Protein AF-A0A2A4J4X1-F1 (afdb_monomer)

pLDDT: mean 89.58, std 7.81, range [60.22, 96.75]

Nearest PDB structures (foldseek):
  8s7z-assembly1_B  TM=9.599E-01  e=5.510E-02  metagenome
  8s7z-assembly2_C  TM=9.569E-01  e=6.891E-02  metagenome
  6c62-assembly1_A  TM=9.804E-01  e=3.686E-01  Pseudomonas sp. ADP
  9iya-assembly1_A  TM=3.620E-01  e=4.078E+00  Homo sapiens
  7c61-assembly1_A  TM=2.831E-01  e=9.431E+00  Homo sapiens

Organism: Heliothis virescens (NCBI:txid7102)

Secondary structure (DSSP, 8-state):
-HHHHHHHHHHHHHHHHHHHHHHHHHHHHGGG-PPPPP--GGGGGGGS-HHHHHHHHHTTSS-HHHHHHHHHHHHHHHHHHH----S--HHHHHHHHHHHHHHHHH---HHHHHH-TTS--

InterPro domains:
  IPR036928 Amidase signature (AS) superfamily [G3DSA:3.90.1300.10] (39-120)
  IPR036928 Amidase signature (AS) superfamily [SSF75304] (44-102)
  IPR052739 Fatty-acid amide hydrolase 2 [PTHR43372] (14-120)

Solvent-accessible surface area (backbone atoms only — not comparable to full-atom values): 7299 Å² total; per-residue (Å²): 110,70,70,57,52,53,51,52,53,51,51,52,51,48,54,53,50,52,51,51,49,50,53,52,48,42,70,74,54,61,83,67,77,63,80,77,79,78,84,49,80,94,45,51,73,75,76,54,54,71,67,57,53,35,50,32,37,77,71,67,76,41,56,46,40,59,52,52,49,48,51,50,57,50,44,71,70,42,33,88,71,67,68,77,70,93,76,83,61,63,68,60,55,46,51,54,22,47,50,45,43,52,48,58,72,73,62,71,54,71,68,54,43,71,75,31,65,76,68,63,135

Sequence (121 aa):
MATNMLKHAFLIFRTYLDLFIDIIYGYFWEGARKPIPDLEKKHAMLAESAVTLAAKIRNKELKSEELVKACIERIQQVNPITNAVTDERFEDALKEAKEVDKLIETGLTDEYFQKKPFLGN

Mean predicted aligned error: 7.73 Å

Structure (mmCIF, N/CA/C/O backbone):
data_AF-A0A2A4J4X1-F1
#
_entry.id   AF-A0A2A4J4X1-F1
#
loop_
_atom_site.group_PDB
_atom_site.id
_atom_site.type_symbol
_atom_site.label_atom_id
_atom_site.label_alt_id
_atom_site.label_comp_id
_atom_site.label_asym_id
_atom_site.label_entity_id
_atom_site.label_seq_id
_atom_site.pdbx_PDB_ins_code
_atom_site.Cartn_x
_atom_site.Cartn_y
_atom_site.Cartn_z
_atom_site.occupancy
_atom_site.B_iso_or_equiv
_atom_site.auth_seq_id
_atom_site.auth_comp_id
_atom_site.auth_asym_id
_atom_site.auth_atom_id
_atom_site.pdbx_PDB_model_num
ATOM 1 N N . MET A 1 1 ? 47.620 -23.951 -26.426 1.00 63.72 1 MET A N 1
ATOM 2 C CA . MET A 1 1 ? 47.371 -22.692 -27.169 1.00 63.72 1 MET A CA 1
ATOM 3 C C . MET A 1 1 ? 45.963 -22.634 -27.758 1.00 63.72 1 MET A C 1
ATOM 5 O O . MET A 1 1 ? 45.222 -21.745 -27.360 1.00 63.72 1 MET A O 1
ATOM 9 N N . ALA A 1 2 ? 45.551 -23.590 -28.601 1.00 73.81 2 ALA A N 1
ATOM 10 C CA . ALA A 1 2 ? 44.224 -23.601 -29.239 1.00 73.81 2 ALA A CA 1
ATOM 11 C C . ALA A 1 2 ? 43.037 -23.496 -28.256 1.00 73.81 2 ALA A C 1
ATOM 13 O O . ALA A 1 2 ? 42.120 -22.714 -28.477 1.00 73.81 2 ALA A O 1
ATOM 14 N N . THR A 1 3 ? 43.088 -24.193 -27.118 1.00 82.31 3 THR A N 1
ATOM 15 C CA . THR A 1 3 ? 42.034 -24.152 -26.088 1.00 82.31 3 THR A CA 1
ATOM 16 C C . THR A 1 3 ? 41.881 -22.776 -25.436 1.00 82.31 3 THR A C 1
ATOM 18 O O . THR A 1 3 ? 40.773 -22.376 -25.094 1.00 82.31 3 THR A O 1
ATOM 21 N N . ASN A 1 4 ? 42.978 -22.026 -25.286 1.00 81.94 4 ASN A N 1
ATOM 22 C CA . ASN A 1 4 ? 42.917 -20.654 -24.784 1.00 81.94 4 ASN A CA 1
ATOM 23 C C . ASN A 1 4 ? 42.370 -19.713 -25.857 1.00 81.94 4 ASN A C 1
ATOM 25 O O . ASN A 1 4 ? 41.531 -18.883 -25.535 1.00 81.94 4 ASN A O 1
ATOM 29 N N . MET A 1 5 ? 42.764 -19.874 -27.122 1.00 86.56 5 MET A N 1
ATOM 30 C CA . MET A 1 5 ? 42.217 -19.074 -28.225 1.00 86.56 5 MET A CA 1
ATOM 31 C C . MET A 1 5 ? 40.706 -19.279 -28.389 1.00 86.56 5 MET A C 1
ATOM 33 O O . MET A 1 5 ? 39.972 -18.307 -28.535 1.00 86.56 5 MET A O 1
ATOM 37 N N . LEU A 1 6 ? 40.229 -20.522 -28.270 1.00 89.19 6 LEU A N 1
ATOM 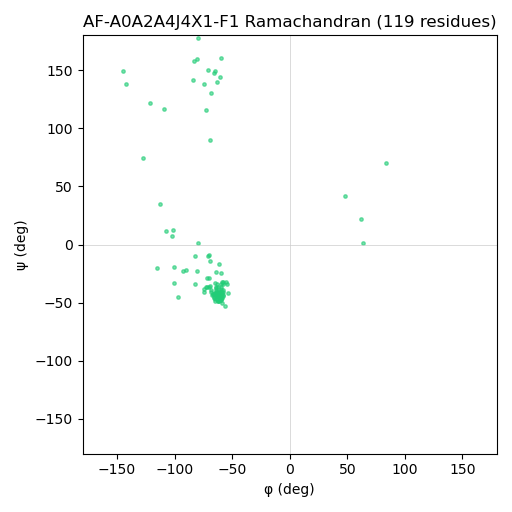38 C CA . LEU A 1 6 ? 38.802 -20.841 -28.329 1.00 89.19 6 LEU A CA 1
ATOM 39 C C . L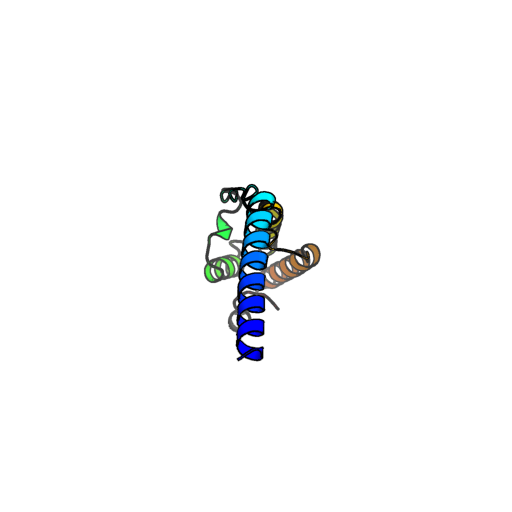EU A 1 6 ? 38.018 -20.173 -27.184 1.00 89.19 6 LEU A C 1
ATOM 41 O O . LEU A 1 6 ? 36.949 -19.614 -27.409 1.00 89.19 6 LEU A O 1
ATOM 45 N N . LYS A 1 7 ? 38.576 -20.171 -25.963 1.00 88.50 7 LYS A N 1
ATOM 46 C CA . LYS A 1 7 ? 37.995 -19.461 -24.809 1.00 88.50 7 LYS A CA 1
ATOM 47 C C . LYS A 1 7 ? 37.927 -17.949 -25.034 1.00 88.50 7 LYS A C 1
ATOM 49 O O . LYS A 1 7 ? 36.912 -17.347 -24.708 1.00 88.50 7 LYS A O 1
ATOM 54 N N . HIS A 1 8 ? 38.970 -17.343 -25.605 1.00 88.94 8 HIS A N 1
ATOM 55 C CA . HIS A 1 8 ? 38.969 -15.907 -25.907 1.00 88.94 8 HIS A CA 1
ATOM 56 C C . HIS A 1 8 ? 37.920 -15.566 -26.970 1.00 88.94 8 HIS A C 1
ATOM 58 O O . HIS A 1 8 ? 37.172 -14.613 -26.791 1.00 88.94 8 HIS A O 1
ATOM 64 N N . ALA A 1 9 ? 37.801 -16.378 -28.024 1.00 92.19 9 ALA A N 1
ATOM 65 C CA . ALA A 1 9 ? 36.768 -16.203 -29.043 1.00 92.19 9 ALA A CA 1
ATOM 66 C C . ALA A 1 9 ? 35.349 -16.310 -28.456 1.00 92.19 9 ALA A C 1
ATOM 68 O O . ALA A 1 9 ? 34.491 -15.488 -28.769 1.00 92.19 9 ALA A O 1
ATOM 69 N N . P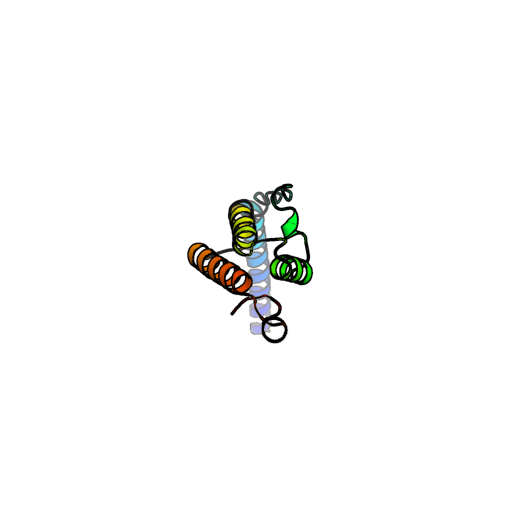HE A 1 10 ? 35.115 -17.273 -27.559 1.00 94.38 10 PHE A N 1
ATOM 70 C CA . PHE A 1 10 ? 33.837 -17.418 -26.861 1.00 94.38 10 PHE A CA 1
ATOM 71 C C . PHE A 1 10 ? 33.515 -16.219 -25.958 1.00 94.38 10 PHE A C 1
ATOM 73 O O . PHE A 1 10 ? 32.390 -15.729 -25.982 1.00 94.38 10 PHE A O 1
ATOM 80 N N . LEU A 1 11 ? 34.490 -15.721 -25.187 1.00 92.75 11 LEU A N 1
ATOM 81 C CA . LEU A 1 11 ? 34.299 -14.542 -24.337 1.00 92.75 11 LEU A CA 1
ATOM 82 C C . LEU A 1 11 ? 33.982 -13.298 -25.168 1.00 92.75 11 LEU A C 1
ATOM 84 O O . LEU A 1 11 ? 33.039 -12.588 -24.844 1.00 92.75 11 LEU A O 1
ATOM 88 N N . ILE A 1 12 ? 34.709 -13.083 -26.269 1.00 94.12 12 ILE A N 1
ATOM 89 C CA . ILE A 1 12 ? 34.459 -11.974 -27.196 1.00 94.12 12 ILE A CA 1
ATOM 90 C C . ILE A 1 12 ? 33.042 -12.068 -27.772 1.00 94.12 12 ILE A C 1
ATOM 92 O O . ILE A 1 12 ? 32.303 -11.088 -27.751 1.00 94.12 12 ILE A O 1
ATOM 96 N N . PHE A 1 13 ? 32.643 -13.251 -28.246 1.00 95.56 13 PHE A N 1
ATOM 97 C CA . PHE A 1 13 ? 31.292 -13.479 -28.756 1.00 95.56 13 PHE A CA 1
ATOM 98 C C . PHE A 1 13 ? 30.225 -13.186 -27.696 1.00 95.56 13 PHE A C 1
ATOM 100 O O . PHE A 1 13 ? 29.263 -12.481 -27.987 1.00 95.56 13 PHE A O 1
ATOM 107 N N . ARG A 1 14 ? 30.412 -13.671 -26.462 1.00 95.50 14 ARG A N 1
ATOM 108 C CA . ARG A 1 14 ? 29.492 -13.404 -25.355 1.00 95.50 14 ARG A CA 1
ATOM 109 C C . ARG A 1 14 ? 29.393 -11.912 -25.039 1.00 95.50 14 ARG A C 1
ATOM 111 O O . ARG A 1 14 ? 28.283 -11.425 -24.904 1.00 95.50 14 ARG A O 1
ATOM 118 N N . THR A 1 15 ? 30.507 -11.181 -24.993 1.00 94.25 15 THR A N 1
ATOM 119 C CA . THR A 1 15 ? 30.486 -9.727 -24.762 1.00 94.25 15 THR A CA 1
ATOM 120 C C . THR A 1 15 ? 29.680 -8.995 -25.836 1.00 94.25 15 THR A C 1
ATOM 122 O O . THR A 1 15 ? 28.902 -8.104 -25.511 1.00 94.25 15 THR A O 1
ATOM 125 N N . TYR A 1 16 ? 29.831 -9.371 -27.109 1.00 95.75 16 TYR A N 1
ATOM 126 C CA . TYR A 1 16 ? 29.046 -8.766 -28.189 1.00 95.75 16 TYR A CA 1
ATOM 127 C C . TYR A 1 16 ? 27.571 -9.168 -28.151 1.00 95.75 16 TYR A C 1
ATOM 129 O O . TYR A 1 16 ? 26.718 -8.340 -28.456 1.00 95.75 16 TYR A O 1
ATOM 137 N N . LEU A 1 17 ? 27.268 -10.414 -27.777 1.00 95.75 17 LEU A N 1
ATOM 138 C CA . LEU A 1 17 ? 25.898 -10.877 -27.581 1.00 95.75 17 LEU A CA 1
ATOM 139 C C . LEU A 1 17 ? 25.222 -10.097 -26.447 1.00 95.75 17 LEU A C 1
ATOM 141 O O . LEU A 1 17 ? 24.130 -9.581 -26.651 1.00 95.75 17 LEU A O 1
ATOM 145 N N . ASP A 1 18 ? 25.887 -9.974 -25.298 1.00 92.25 18 ASP A N 1
ATOM 146 C CA . ASP A 1 18 ? 25.389 -9.233 -24.138 1.00 92.25 18 ASP A CA 1
ATOM 147 C C . ASP A 1 18 ? 25.173 -7.751 -24.513 1.00 92.25 18 ASP A C 1
ATOM 149 O O . ASP A 1 18 ? 24.088 -7.224 -24.298 1.00 92.25 18 ASP A O 1
ATOM 153 N N . LEU A 1 19 ? 26.121 -7.116 -25.221 1.00 93.81 19 LEU A N 1
ATOM 154 C CA . LEU A 1 19 ? 25.965 -5.743 -25.726 1.00 93.81 19 LEU A CA 1
ATOM 155 C C . LEU A 1 19 ? 24.774 -5.596 -26.687 1.00 93.81 19 LEU A C 1
ATOM 157 O O . LEU A 1 19 ? 24.040 -4.612 -26.635 1.00 93.81 19 LEU A O 1
ATOM 161 N N . PHE A 1 20 ? 24.590 -6.553 -27.595 1.00 94.88 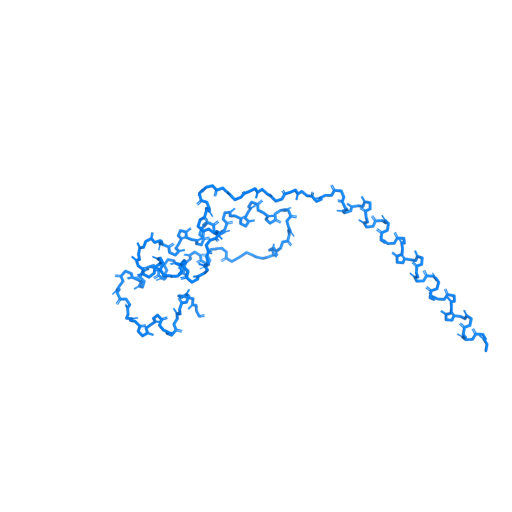20 PHE A N 1
ATOM 162 C CA . PHE A 1 20 ? 23.484 -6.537 -28.548 1.00 94.88 20 PHE A CA 1
ATOM 163 C C . PHE A 1 20 ? 22.132 -6.699 -27.848 1.00 94.88 20 PHE A C 1
ATOM 165 O O . PHE A 1 20 ? 21.186 -5.980 -28.172 1.00 94.88 20 PHE A O 1
ATOM 172 N N . ILE A 1 21 ? 22.056 -7.609 -26.873 1.00 92.50 21 ILE A N 1
ATOM 173 C CA . ILE A 1 21 ? 20.889 -7.787 -26.010 1.00 92.50 21 ILE A CA 1
ATOM 174 C C . ILE A 1 21 ? 20.614 -6.478 -25.271 1.00 92.50 21 ILE A C 1
ATOM 176 O O . ILE A 1 21 ? 19.501 -5.981 -25.371 1.00 92.50 21 ILE A O 1
ATOM 180 N N . ASP A 1 22 ? 21.609 -5.866 -24.632 1.00 88.06 22 ASP A N 1
ATOM 181 C CA . ASP A 1 22 ? 21.436 -4.609 -23.898 1.00 88.06 22 ASP A CA 1
ATOM 182 C C . ASP A 1 22 ? 20.944 -3.465 -24.798 1.00 88.06 22 ASP A C 1
ATOM 184 O O . ASP A 1 22 ? 20.060 -2.713 -24.398 1.00 88.06 22 ASP A O 1
ATOM 188 N N . ILE A 1 23 ? 21.437 -3.353 -26.037 1.00 90.62 23 ILE A N 1
ATOM 189 C CA . ILE A 1 23 ? 20.972 -2.340 -27.002 1.00 90.62 23 ILE A CA 1
ATOM 190 C C . ILE A 1 23 ? 19.515 -2.586 -27.408 1.00 90.62 23 ILE A C 1
ATOM 192 O O . ILE A 1 23 ? 18.716 -1.647 -27.440 1.00 90.62 23 ILE A O 1
ATOM 196 N N . ILE A 1 24 ? 19.153 -3.836 -27.718 1.00 90.69 24 ILE A N 1
ATOM 197 C CA . ILE A 1 24 ? 17.768 -4.200 -28.039 1.00 90.69 24 ILE A CA 1
ATOM 198 C C . ILE A 1 24 ? 16.872 -3.919 -26.835 1.00 90.69 24 ILE A C 1
ATOM 200 O O . ILE A 1 24 ? 15.840 -3.265 -26.975 1.00 90.69 24 ILE A O 1
ATOM 204 N N . TYR A 1 25 ? 17.268 -4.375 -25.648 1.00 85.00 25 TYR A N 1
ATOM 205 C CA . TYR A 1 25 ? 16.479 -4.196 -24.441 1.00 85.00 25 TYR A CA 1
ATOM 206 C C . TYR A 1 25 ? 16.345 -2.715 -24.070 1.00 85.00 25 TYR A C 1
ATOM 208 O O . TYR A 1 25 ? 15.254 -2.270 -23.716 1.00 85.00 25 TYR A O 1
ATOM 216 N N . GLY A 1 26 ? 17.411 -1.934 -24.231 1.00 83.56 26 GLY A N 1
ATOM 217 C CA . GLY A 1 26 ? 17.388 -0.484 -24.081 1.00 83.56 26 GLY A CA 1
ATOM 218 C C . GLY A 1 26 ? 16.350 0.153 -25.002 1.00 83.56 26 GLY A C 1
ATOM 219 O O . GLY A 1 26 ? 15.432 0.829 -24.542 1.00 83.56 26 GLY A O 1
ATOM 220 N N . TYR A 1 27 ? 16.405 -0.160 -26.298 1.00 83.31 27 TYR A N 1
ATOM 221 C CA . TYR A 1 27 ? 15.478 0.400 -27.284 1.00 83.31 27 TYR A CA 1
ATOM 222 C C . TYR A 1 27 ? 14.006 0.040 -27.019 1.00 83.31 27 TYR A C 1
ATOM 224 O O . TYR A 1 27 ? 13.128 0.889 -27.178 1.00 83.31 27 TYR A O 1
ATOM 232 N N . PHE A 1 28 ? 13.721 -1.197 -26.598 1.00 78.56 28 PHE A N 1
ATOM 233 C CA . PHE A 1 28 ? 12.348 -1.651 -26.355 1.00 78.56 28 PHE A CA 1
ATOM 234 C C . PHE A 1 28 ? 11.787 -1.240 -24.984 1.00 78.56 28 PHE A C 1
ATOM 236 O O . PHE A 1 28 ? 10.588 -0.972 -24.890 1.00 78.56 28 PHE A O 1
ATOM 243 N N . TRP A 1 29 ? 12.607 -1.176 -23.926 1.00 69.75 29 TRP A N 1
ATOM 244 C CA . TRP A 1 29 ? 12.122 -0.999 -22.548 1.00 69.75 29 TRP A CA 1
ATOM 245 C C . TRP A 1 29 ? 12.544 0.310 -21.855 1.00 69.75 29 TRP A C 1
ATOM 247 O O . TRP A 1 29 ? 11.856 0.720 -20.918 1.00 69.75 29 TRP A O 1
ATOM 257 N N . GLU A 1 30 ? 13.597 1.025 -22.279 1.00 63.44 30 GLU A N 1
ATOM 258 C CA . GLU A 1 30 ? 14.006 2.269 -21.587 1.00 63.44 30 GLU A CA 1
ATOM 259 C C . GLU A 1 30 ? 13.043 3.441 -21.814 1.00 63.44 30 GLU A C 1
ATOM 261 O O . GLU A 1 30 ? 12.864 4.268 -20.917 1.00 63.44 30 GLU A O 1
ATOM 266 N N . GLY A 1 31 ? 12.351 3.488 -22.956 1.00 60.47 31 GLY A N 1
ATOM 267 C CA . GLY A 1 31 ? 11.404 4.563 -23.287 1.00 60.47 31 GLY A CA 1
ATOM 268 C C . GLY A 1 31 ? 10.107 4.573 -22.463 1.00 60.47 31 GLY A C 1
ATOM 269 O O . GLY A 1 31 ? 9.335 5.525 -22.551 1.00 60.47 31 GLY A O 1
ATOM 270 N N . ALA A 1 32 ? 9.848 3.537 -21.659 1.00 63.16 32 ALA A N 1
ATOM 271 C CA . ALA A 1 32 ? 8.570 3.334 -20.971 1.00 63.16 32 ALA A CA 1
ATOM 272 C C . ALA A 1 32 ? 8.576 3.713 -19.478 1.00 63.16 32 ALA A C 1
ATOM 274 O O . ALA A 1 32 ? 7.585 3.461 -18.788 1.00 63.16 32 ALA A O 1
ATOM 275 N N . ARG A 1 33 ? 9.655 4.319 -18.956 1.00 70.69 33 ARG A N 1
ATOM 276 C CA . ARG A 1 33 ? 9.715 4.759 -17.550 1.00 70.69 33 ARG A CA 1
ATOM 277 C C . ARG A 1 33 ? 8.765 5.936 -17.317 1.00 70.69 33 ARG A C 1
ATOM 279 O O . ARG A 1 33 ? 9.136 7.098 -17.463 1.00 70.69 33 ARG A O 1
ATOM 286 N N . LYS A 1 34 ? 7.520 5.628 -16.957 1.00 82.62 34 LYS A N 1
ATOM 287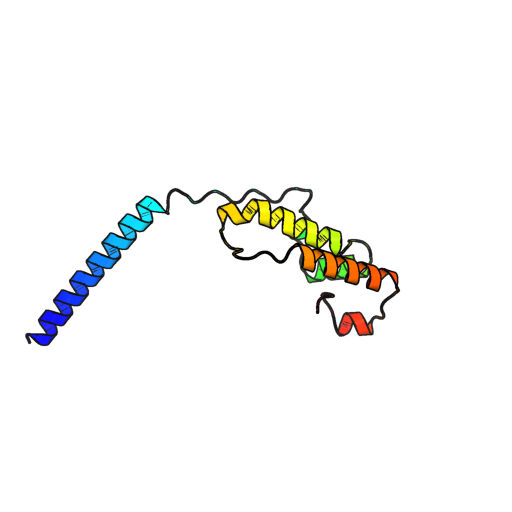 C CA . LYS A 1 34 ? 6.529 6.627 -16.550 1.00 82.62 34 LYS A CA 1
ATOM 288 C C . LYS A 1 34 ? 6.859 7.122 -15.137 1.00 82.62 34 LYS A C 1
ATOM 290 O O . LYS A 1 34 ? 7.200 6.300 -14.284 1.00 82.62 34 LYS A O 1
ATOM 295 N N . PRO A 1 35 ? 6.761 8.434 -14.863 1.00 87.25 35 PRO A N 1
ATOM 296 C CA . PRO A 1 35 ? 6.899 8.934 -13.504 1.00 87.25 35 PRO A CA 1
ATOM 297 C C . PRO A 1 35 ? 5.774 8.363 -12.638 1.00 87.25 35 PRO A C 1
ATOM 299 O O . PRO A 1 35 ? 4.626 8.258 -13.076 1.00 87.25 35 PRO A O 1
ATOM 302 N N . ILE A 1 36 ? 6.114 7.988 -11.407 1.00 90.25 36 ILE A N 1
ATOM 303 C CA . ILE A 1 36 ? 5.124 7.546 -10.427 1.00 90.25 36 ILE A CA 1
ATOM 304 C C . ILE A 1 36 ? 4.273 8.771 -10.057 1.00 90.25 36 ILE A C 1
ATOM 306 O O . ILE A 1 36 ? 4.850 9.814 -9.749 1.00 90.25 36 ILE A O 1
ATOM 310 N N . PRO A 1 37 ? 2.932 8.682 -10.089 1.00 90.56 37 PRO A N 1
ATOM 311 C CA . PRO A 1 37 ? 2.077 9.793 -9.687 1.00 90.56 37 PRO A CA 1
ATOM 312 C C . PRO A 1 37 ? 2.339 10.162 -8.228 1.00 90.56 37 PRO A C 1
ATOM 314 O O . PRO A 1 37 ? 2.551 9.274 -7.400 1.00 90.56 37 PRO A O 1
ATOM 317 N N . ASP A 1 38 ? 2.278 11.448 -7.893 1.00 92.00 38 ASP A N 1
ATOM 318 C CA . ASP A 1 38 ? 2.455 11.909 -6.514 1.00 92.00 38 ASP A CA 1
ATOM 319 C C . ASP A 1 38 ? 1.414 11.300 -5.563 1.00 92.00 38 ASP A C 1
ATOM 321 O O . ASP A 1 38 ? 0.369 10.780 -5.972 1.00 92.00 38 ASP A O 1
ATOM 325 N N . LEU A 1 39 ? 1.719 11.331 -4.266 1.00 91.25 39 LEU A N 1
ATOM 326 C CA . LEU A 1 39 ? 0.803 10.851 -3.241 1.00 91.25 39 LEU A CA 1
ATOM 327 C C . LEU A 1 39 ? -0.358 11.840 -3.082 1.00 91.25 39 LEU A C 1
ATOM 329 O O . LEU A 1 39 ? -0.173 12.987 -2.673 1.00 91.25 39 LEU A O 1
ATOM 333 N N . GLU A 1 40 ? -1.572 11.394 -3.397 1.00 89.56 40 GLU A N 1
ATOM 334 C CA . GLU A 1 40 ? -2.772 12.210 -3.238 1.00 89.56 40 GLU A CA 1
ATOM 335 C C . GLU A 1 40 ? -3.039 12.525 -1.758 1.00 89.56 40 GLU A C 1
ATOM 337 O O . GLU A 1 40 ? -2.781 11.706 -0.877 1.00 89.56 40 GLU A O 1
ATOM 342 N N . LYS A 1 41 ? -3.650 13.684 -1.468 1.00 88.56 41 LYS A N 1
ATOM 343 C CA . LYS A 1 41 ? -3.974 14.099 -0.086 1.00 88.56 41 LYS A CA 1
ATOM 344 C C . LYS A 1 41 ? -4.808 13.062 0.675 1.00 88.56 41 LYS A C 1
ATOM 346 O O . LYS A 1 41 ? -4.624 12.897 1.875 1.00 88.56 41 LYS A O 1
ATOM 351 N N . LYS A 1 42 ? -5.690 12.342 -0.026 1.00 86.75 42 LYS A N 1
ATOM 352 C CA . LYS A 1 42 ? -6.511 11.260 0.542 1.00 86.75 42 LYS A CA 1
ATOM 353 C C . LYS A 1 42 ? -5.679 10.068 1.038 1.00 86.75 42 LYS A C 1
ATOM 355 O O . LYS A 1 42 ? -6.130 9.338 1.906 1.00 86.75 42 LYS A O 1
ATOM 360 N N . HIS A 1 43 ? -4.471 9.883 0.505 1.00 90.56 43 HIS A N 1
ATOM 361 C CA . HIS A 1 43 ? -3.538 8.809 0.853 1.00 90.56 43 HIS A CA 1
ATOM 362 C C . HIS A 1 43 ? -2.348 9.320 1.676 1.00 90.56 43 HIS A C 1
ATOM 364 O O . HIS A 1 43 ? -1.389 8.583 1.868 1.00 90.56 43 HIS A O 1
ATOM 370 N N . ALA A 1 44 ? -2.388 10.558 2.188 1.00 91.62 44 ALA A N 1
ATOM 371 C CA . ALA A 1 44 ? -1.268 11.168 2.914 1.00 91.62 44 ALA A CA 1
ATOM 372 C C . ALA A 1 44 ? -0.786 10.325 4.110 1.00 91.62 44 ALA A C 1
ATOM 374 O O . ALA A 1 44 ? 0.408 10.285 4.392 1.00 91.62 44 ALA A O 1
ATOM 375 N N . MET A 1 45 ? -1.700 9.593 4.755 1.00 92.88 45 MET A N 1
ATOM 376 C CA . MET A 1 45 ? -1.387 8.667 5.849 1.00 92.88 45 MET A CA 1
ATOM 377 C C . MET A 1 45 ? -0.417 7.542 5.444 1.00 92.88 45 MET A C 1
ATOM 379 O O . MET A 1 45 ? 0.301 7.028 6.292 1.00 92.88 45 MET A O 1
ATOM 383 N N . LEU A 1 46 ? -0.334 7.185 4.154 1.00 93.75 46 LEU A N 1
ATOM 384 C CA . LEU A 1 46 ? 0.600 6.168 3.652 1.00 93.75 46 LEU A CA 1
ATOM 385 C C . LEU A 1 46 ? 2.069 6.617 3.713 1.00 93.75 46 LEU A C 1
ATOM 387 O O . LEU A 1 46 ? 2.961 5.786 3.572 1.00 93.75 46 LEU A O 1
ATOM 391 N N . ALA A 1 47 ? 2.333 7.914 3.909 1.00 94.75 47 ALA A N 1
ATOM 392 C CA . ALA A 1 47 ? 3.682 8.433 4.134 1.00 94.75 47 ALA A CA 1
ATOM 393 C C . ALA A 1 47 ? 4.140 8.304 5.600 1.00 94.75 47 ALA A C 1
ATOM 395 O O . ALA A 1 47 ? 5.303 8.565 5.906 1.00 94.75 47 ALA A O 1
ATOM 396 N N . GLU A 1 48 ? 3.240 7.940 6.517 1.00 94.88 48 GLU A N 1
ATOM 397 C CA . GLU A 1 48 ? 3.561 7.767 7.932 1.00 94.88 48 GLU A CA 1
ATOM 398 C C . GLU A 1 48 ? 4.220 6.411 8.215 1.00 94.88 48 GLU A C 1
ATOM 400 O O . GLU A 1 48 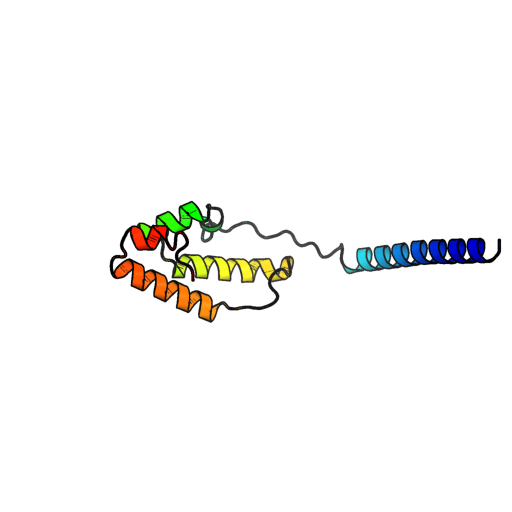? 4.102 5.451 7.454 1.00 94.88 48 GLU A O 1
ATOM 405 N N . SER A 1 49 ? 4.914 6.308 9.351 1.00 95.38 49 SER A N 1
ATOM 406 C CA . SER A 1 49 ? 5.537 5.047 9.754 1.00 95.38 49 SER A CA 1
ATOM 407 C C . SER A 1 49 ? 4.494 4.004 10.173 1.00 95.38 49 SER A C 1
ATOM 409 O O . SER A 1 49 ? 3.459 4.335 10.756 1.00 95.38 49 SER A O 1
ATOM 411 N N . ALA A 1 50 ? 4.812 2.721 9.979 1.00 92.44 50 ALA A N 1
ATOM 412 C CA . ALA A 1 50 ? 3.958 1.615 10.419 1.00 92.44 50 ALA A CA 1
ATOM 413 C C . ALA A 1 50 ? 3.677 1.645 11.934 1.00 92.44 50 ALA A C 1
ATOM 415 O O . ALA A 1 50 ? 2.596 1.265 12.375 1.00 92.44 50 ALA A O 1
ATOM 416 N N . VAL A 1 51 ? 4.634 2.126 12.738 1.00 93.62 51 VAL A N 1
ATOM 417 C CA . VAL A 1 51 ? 4.476 2.266 14.195 1.00 93.62 51 VAL A CA 1
ATOM 418 C C . VAL A 1 51 ? 3.441 3.342 14.523 1.00 93.62 51 VAL A C 1
ATOM 420 O O . VAL A 1 51 ? 2.577 3.124 15.371 1.00 93.62 51 VAL A O 1
ATOM 423 N N . THR A 1 52 ? 3.493 4.477 13.821 1.00 94.50 52 THR A N 1
ATOM 424 C CA . THR A 1 52 ? 2.526 5.573 13.970 1.00 94.50 52 THR A CA 1
ATOM 425 C C . THR A 1 52 ? 1.127 5.122 13.565 1.00 94.50 52 THR A C 1
ATOM 427 O O . THR A 1 52 ? 0.180 5.325 14.320 1.00 94.50 52 THR A O 1
ATOM 430 N N . LEU A 1 53 ? 0.996 4.447 12.421 1.00 95.12 53 LEU A N 1
ATOM 431 C CA . LEU A 1 53 ? -0.284 3.924 11.941 1.00 95.12 53 LEU A CA 1
ATOM 432 C C . LEU A 1 53 ? -0.873 2.888 12.904 1.00 95.12 53 LEU A C 1
ATOM 434 O O . LEU A 1 53 ? -2.053 2.961 13.236 1.00 95.12 53 LEU A O 1
ATOM 438 N N . ALA A 1 54 ? -0.051 1.973 13.425 1.00 92.62 54 ALA A N 1
ATOM 439 C CA . ALA A 1 54 ? -0.496 1.011 14.427 1.00 92.62 54 ALA A CA 1
ATOM 440 C C . ALA A 1 54 ? -0.977 1.707 15.709 1.00 92.62 54 ALA A C 1
ATOM 442 O O .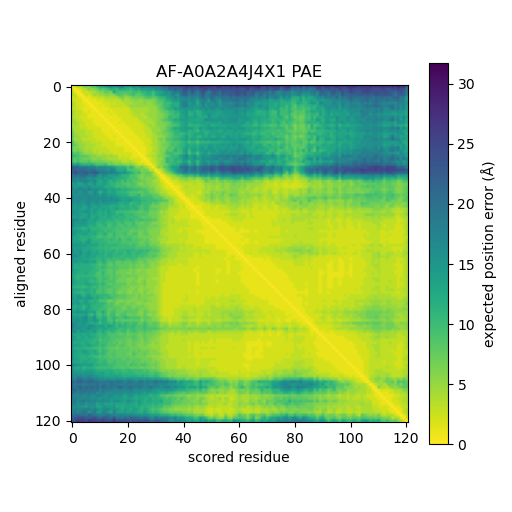 ALA A 1 54 ? -2.014 1.332 16.246 1.00 92.62 54 ALA A O 1
ATOM 443 N N . ALA A 1 55 ? -0.269 2.737 16.185 1.00 92.50 55 ALA A N 1
ATOM 444 C CA . ALA A 1 55 ? -0.698 3.516 17.346 1.00 92.50 55 ALA A CA 1
ATOM 445 C C . ALA A 1 55 ? -2.040 4.230 17.103 1.00 92.50 55 ALA A C 1
ATOM 447 O O . ALA A 1 55 ? -2.930 4.139 17.944 1.00 92.50 55 ALA A O 1
ATOM 448 N N . LYS A 1 56 ? -2.226 4.854 15.932 1.00 93.94 56 LYS A N 1
ATOM 449 C CA . LYS A 1 56 ? -3.498 5.487 15.536 1.00 93.94 56 LYS A CA 1
ATOM 450 C C . LYS A 1 56 ? -4.659 4.497 15.530 1.00 93.94 56 LYS A C 1
ATOM 452 O O . LYS A 1 56 ? -5.737 4.814 16.026 1.00 93.94 56 LYS A O 1
ATOM 457 N N . ILE A 1 57 ? -4.426 3.286 15.025 1.00 93.62 57 ILE A N 1
ATOM 458 C CA . ILE A 1 57 ? -5.435 2.223 15.008 1.00 93.62 57 ILE A CA 1
ATOM 459 C C . ILE A 1 57 ? -5.785 1.772 16.435 1.00 93.62 57 ILE A C 1
ATOM 461 O O . ILE A 1 57 ? -6.961 1.688 16.784 1.00 93.62 57 ILE A O 1
ATOM 465 N N . ARG A 1 58 ? -4.788 1.566 17.308 1.00 90.75 58 ARG A N 1
ATOM 466 C CA . ARG A 1 58 ? -5.018 1.229 18.730 1.00 90.75 58 ARG A CA 1
ATOM 467 C C . ARG A 1 58 ? -5.811 2.313 19.464 1.00 90.75 58 ARG A C 1
ATOM 469 O O . ARG A 1 58 ? -6.686 1.997 20.265 1.00 90.75 58 ARG A O 1
ATOM 476 N N . ASN A 1 59 ? -5.533 3.576 19.149 1.00 91.00 59 ASN A N 1
ATOM 477 C CA . ASN A 1 59 ? -6.211 4.740 19.717 1.00 91.00 59 ASN A CA 1
ATOM 478 C C . ASN A 1 59 ? -7.576 5.033 19.068 1.00 91.00 59 ASN A C 1
ATOM 480 O O . ASN A 1 59 ? -8.233 5.992 19.465 1.00 91.00 59 ASN A O 1
ATOM 484 N N . LYS A 1 60 ? -8.022 4.219 18.098 1.00 91.00 60 LYS A N 1
ATOM 485 C CA . LYS A 1 60 ? -9.282 4.398 17.349 1.00 91.00 60 LYS A CA 1
ATOM 486 C C . LYS A 1 60 ? -9.348 5.703 16.540 1.00 91.00 60 LYS A C 1
ATOM 488 O O . LYS A 1 60 ? -10.432 6.162 16.191 1.00 91.00 60 LYS A O 1
ATOM 493 N N . GLU A 1 61 ? -8.196 6.290 16.224 1.00 93.12 61 GLU A N 1
ATOM 494 C CA . GLU A 1 61 ? -8.069 7.482 15.374 1.00 93.12 61 GLU A CA 1
ATOM 495 C C . GLU A 1 61 ? -8.140 7.134 13.879 1.00 93.12 61 GLU A C 1
ATOM 497 O O . GLU A 1 61 ? -8.450 7.991 13.054 1.00 93.12 61 GLU A O 1
ATOM 502 N N . LEU A 1 62 ? -7.838 5.880 13.531 1.00 93.88 62 LEU A N 1
ATOM 503 C CA . LEU A 1 62 ? -7.842 5.351 12.170 1.00 93.88 62 LEU A CA 1
ATOM 504 C C . LEU A 1 62 ? -8.382 3.920 12.183 1.00 93.88 62 LEU A C 1
ATOM 506 O O . LEU A 1 62 ? -8.002 3.134 13.048 1.00 93.88 62 LEU A O 1
ATOM 510 N N . LYS A 1 63 ? -9.227 3.560 11.215 1.00 94.69 63 LYS A N 1
ATOM 511 C CA . LYS A 1 63 ? -9.660 2.168 11.037 1.00 94.69 63 LYS A CA 1
ATOM 512 C C . LYS A 1 63 ? -8.645 1.373 10.220 1.00 94.69 63 LYS A C 1
ATOM 514 O O . LYS A 1 63 ? -8.092 1.874 9.239 1.00 94.69 63 LYS A O 1
ATOM 519 N N . SER A 1 64 ? -8.431 0.116 10.591 1.00 94.75 64 SER A N 1
ATOM 520 C CA . SER A 1 64 ? -7.605 -0.827 9.839 1.00 94.75 64 SER A CA 1
ATOM 521 C C . SER A 1 64 ? -8.158 -1.035 8.427 1.00 94.75 64 SER A C 1
ATOM 523 O O . SER A 1 64 ? -7.390 -0.998 7.464 1.00 94.75 64 SER A O 1
ATOM 525 N N . GLU A 1 65 ? -9.485 -1.156 8.276 1.00 95.94 65 GLU A N 1
ATOM 526 C CA . GLU A 1 65 ? -10.140 -1.269 6.964 1.00 95.94 65 GLU A CA 1
ATOM 527 C C . GLU A 1 65 ? -9.820 -0.069 6.060 1.00 95.94 65 GLU A C 1
ATOM 529 O O . GLU A 1 65 ? -9.495 -0.244 4.884 1.00 95.94 65 GLU A O 1
ATOM 534 N N . GLU A 1 66 ? -9.880 1.150 6.603 1.00 95.50 66 GLU A N 1
ATOM 535 C CA . GLU A 1 66 ? -9.610 2.382 5.852 1.00 95.50 66 GLU A CA 1
ATOM 536 C C . GLU A 1 66 ? -8.154 2.451 5.384 1.00 95.50 66 GLU A C 1
ATOM 538 O O . GLU A 1 66 ? -7.894 2.796 4.228 1.00 95.50 66 GLU A O 1
ATOM 543 N N . LEU A 1 67 ? -7.210 2.059 6.246 1.00 95.69 67 LEU A N 1
ATOM 544 C CA . LEU A 1 67 ? -5.794 1.997 5.895 1.00 95.69 67 LEU A CA 1
ATOM 545 C C . LEU A 1 67 ? -5.535 0.988 4.769 1.00 95.69 67 LEU A C 1
ATOM 547 O O . LEU A 1 67 ? -4.873 1.314 3.782 1.00 95.69 67 LEU A O 1
ATOM 551 N N . VAL A 1 68 ? -6.069 -0.231 4.890 1.00 96.25 68 VAL A N 1
ATOM 552 C CA . VAL A 1 68 ? -5.890 -1.280 3.874 1.00 96.25 68 VAL A C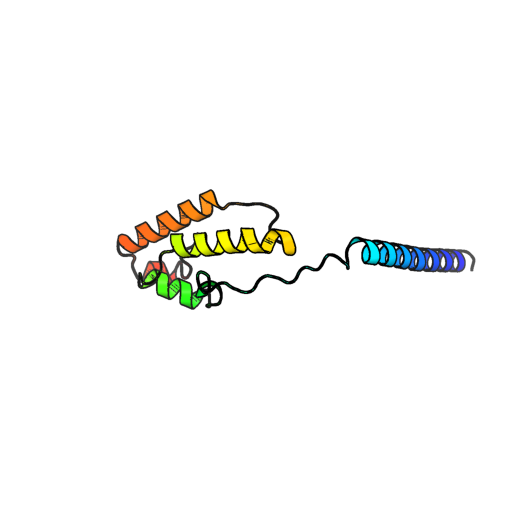A 1
ATOM 553 C C . VAL A 1 68 ? -6.520 -0.864 2.549 1.00 96.25 68 VAL A C 1
ATOM 555 O O . VAL A 1 68 ? -5.903 -1.032 1.497 1.00 96.25 68 VAL A O 1
ATOM 558 N N . LYS A 1 69 ? -7.701 -0.243 2.583 1.00 96.75 69 LYS A N 1
ATOM 559 C CA . LYS A 1 69 ? -8.343 0.299 1.385 1.00 96.75 69 LYS A CA 1
ATOM 560 C C . LYS A 1 69 ? -7.477 1.363 0.702 1.00 96.75 69 LYS A C 1
ATOM 562 O O . LYS A 1 69 ? -7.297 1.296 -0.512 1.00 96.75 69 LYS A O 1
ATOM 567 N N . ALA A 1 70 ? -6.894 2.293 1.460 1.00 96.19 70 ALA A N 1
ATOM 568 C CA . ALA A 1 70 ? -5.989 3.304 0.910 1.00 96.19 70 ALA A CA 1
ATOM 569 C C . ALA A 1 70 ? -4.752 2.671 0.245 1.00 96.19 70 ALA A C 1
ATOM 571 O O . ALA A 1 70 ? -4.362 3.083 -0.849 1.00 96.19 70 ALA A O 1
ATOM 572 N N . CYS A 1 71 ? -4.171 1.629 0.852 1.00 95.75 71 CYS A N 1
ATOM 573 C CA . CYS A 1 71 ? -3.078 0.863 0.248 1.00 95.75 71 CYS A CA 1
ATOM 574 C C . CYS A 1 71 ? -3.490 0.220 -1.084 1.00 95.75 71 CYS A C 1
ATOM 576 O O . CYS A 1 71 ? -2.760 0.342 -2.065 1.00 95.75 71 CYS A O 1
ATOM 578 N N . ILE A 1 72 ? -4.657 -0.431 -1.138 1.00 96.38 72 ILE A N 1
ATOM 579 C CA . ILE A 1 72 ? -5.167 -1.090 -2.352 1.00 96.38 72 ILE A CA 1
ATOM 580 C C . ILE A 1 72 ? -5.372 -0.070 -3.475 1.00 96.38 72 ILE A C 1
ATOM 582 O O . ILE A 1 72 ? -4.883 -0.271 -4.585 1.00 96.38 72 ILE A O 1
ATOM 586 N N . GLU A 1 73 ? -6.028 1.054 -3.183 1.00 95.69 73 GLU A N 1
ATOM 587 C CA . GLU A 1 73 ? -6.236 2.127 -4.161 1.00 95.69 73 GLU A CA 1
ATOM 588 C C . GLU A 1 73 ? -4.903 2.655 -4.711 1.00 95.69 73 GLU A C 1
ATOM 590 O O . GLU A 1 73 ? -4.761 2.889 -5.914 1.00 95.69 73 GLU A O 1
ATOM 595 N N . ARG A 1 74 ? -3.895 2.813 -3.844 1.00 95.75 74 ARG A N 1
ATOM 596 C CA . ARG A 1 74 ? -2.566 3.263 -4.261 1.00 95.75 74 ARG A CA 1
ATOM 597 C C . ARG A 1 74 ? -1.838 2.218 -5.105 1.00 95.75 74 ARG A C 1
ATOM 599 O O . ARG A 1 74 ? -1.180 2.582 -6.080 1.00 95.75 74 ARG A O 1
ATOM 606 N N . ILE A 1 75 ? -1.968 0.935 -4.769 1.00 95.44 75 ILE A N 1
ATOM 607 C CA . ILE A 1 75 ? -1.415 -0.169 -5.564 1.00 95.44 75 ILE A CA 1
ATOM 608 C C . ILE A 1 75 ? -2.035 -0.162 -6.962 1.00 95.44 75 ILE A C 1
ATOM 610 O O . ILE A 1 75 ? -1.296 -0.176 -7.940 1.00 95.44 75 ILE A O 1
ATOM 614 N N . GLN A 1 76 ? -3.359 -0.048 -7.078 1.00 94.44 76 GLN A N 1
ATOM 615 C CA . GLN A 1 76 ? -4.047 0.003 -8.374 1.00 94.44 76 GLN A CA 1
ATOM 616 C C . GLN A 1 76 ? -3.585 1.185 -9.242 1.00 94.44 76 GLN A C 1
ATOM 618 O O . GLN A 1 76 ? -3.493 1.064 -10.462 1.00 94.44 76 GLN A O 1
ATOM 623 N N . GLN A 1 77 ? -3.241 2.316 -8.620 1.00 93.50 77 GLN A N 1
ATOM 624 C CA . GLN A 1 77 ? -2.723 3.494 -9.315 1.00 93.50 77 GLN A CA 1
ATOM 625 C C . GLN A 1 77 ? -1.267 3.328 -9.789 1.00 93.50 77 GLN A C 1
ATOM 627 O O . GLN A 1 77 ? -0.910 3.816 -10.861 1.00 93.50 77 GLN A O 1
ATOM 632 N N . VAL A 1 78 ? -0.410 2.684 -8.989 1.00 94.06 78 VAL A N 1
ATOM 633 C CA . VAL A 1 78 ? 1.051 2.668 -9.206 1.00 94.06 78 VAL A CA 1
ATOM 634 C C . VAL A 1 78 ? 1.553 1.379 -9.855 1.00 94.06 78 VAL A C 1
ATOM 636 O O . VAL A 1 78 ? 2.500 1.425 -10.640 1.00 94.06 78 VAL A O 1
ATOM 639 N N . ASN A 1 79 ? 0.928 0.235 -9.580 1.00 94.44 79 ASN A N 1
ATOM 640 C CA . ASN A 1 79 ? 1.376 -1.061 -10.087 1.00 94.44 79 ASN A CA 1
ATOM 641 C C . ASN A 1 79 ? 1.443 -1.149 -11.624 1.00 94.44 79 ASN A C 1
ATOM 643 O O . ASN A 1 79 ? 2.390 -1.749 -12.120 1.00 94.44 79 ASN A O 1
ATOM 647 N N . PRO A 1 80 ? 0.562 -0.499 -12.414 1.00 91.56 80 PRO A N 1
ATOM 648 C CA . PRO A 1 80 ? 0.715 -0.467 -13.873 1.00 91.56 80 PRO A CA 1
ATOM 649 C C . PRO A 1 80 ? 2.009 0.206 -14.367 1.00 91.56 80 PRO A C 1
ATOM 651 O O . PRO A 1 80 ? 2.367 0.067 -15.534 1.00 91.56 80 PRO A O 1
ATOM 654 N N . ILE A 1 81 ? 2.684 0.975 -13.505 1.00 91.00 81 ILE A N 1
ATOM 655 C CA . ILE A 1 81 ? 3.946 1.663 -13.802 1.00 91.00 81 ILE A CA 1
ATOM 656 C C . ILE A 1 81 ? 5.136 0.845 -13.298 1.00 91.00 81 ILE A C 1
ATOM 658 O O . ILE A 1 81 ? 6.132 0.717 -14.006 1.00 91.00 81 ILE A O 1
ATOM 662 N N . THR A 1 82 ? 5.052 0.316 -12.076 1.00 91.31 82 THR A N 1
ATOM 663 C CA . THR A 1 82 ? 6.179 -0.369 -11.422 1.00 91.31 82 THR A CA 1
ATOM 664 C C . THR A 1 82 ? 6.195 -1.876 -11.646 1.00 91.31 82 THR A C 1
ATOM 666 O O . THR A 1 82 ? 7.255 -2.483 -11.520 1.00 91.31 82 THR A O 1
ATOM 669 N N . ASN A 1 83 ? 5.043 -2.470 -11.965 1.00 89.81 83 ASN A N 1
ATOM 670 C CA . ASN A 1 83 ? 4.829 -3.910 -12.094 1.00 89.81 83 ASN A CA 1
ATOM 671 C C . ASN A 1 83 ? 5.402 -4.703 -10.899 1.00 89.81 83 ASN A C 1
ATOM 673 O O . ASN A 1 83 ? 6.066 -5.722 -11.070 1.00 89.81 83 ASN A O 1
ATOM 677 N N . ALA A 1 84 ? 5.208 -4.178 -9.684 1.00 92.75 84 ALA A N 1
ATOM 678 C CA . ALA A 1 84 ? 5.780 -4.714 -8.448 1.00 92.75 84 ALA A CA 1
ATOM 679 C C . ALA A 1 84 ? 4.883 -5.760 -7.763 1.00 92.75 84 ALA A C 1
ATOM 681 O O . ALA A 1 84 ? 5.367 -6.561 -6.967 1.00 92.75 84 ALA A O 1
ATOM 682 N N . VAL A 1 85 ? 3.582 -5.745 -8.052 1.00 93.94 85 VAL A N 1
ATOM 683 C CA . VAL A 1 85 ? 2.577 -6.664 -7.513 1.00 93.94 85 VAL A CA 1
ATOM 684 C C . VAL A 1 85 ? 2.136 -7.597 -8.632 1.00 93.94 85 VAL A C 1
ATOM 686 O O . VAL A 1 85 ? 1.587 -7.148 -9.637 1.00 93.94 85 VAL A O 1
ATOM 689 N N . THR A 1 86 ? 2.396 -8.890 -8.458 1.00 92.31 86 THR A N 1
ATOM 690 C CA . THR A 1 86 ? 2.079 -9.936 -9.444 1.00 92.31 86 THR A CA 1
ATOM 691 C C . THR A 1 86 ? 0.805 -10.710 -9.121 1.00 92.31 86 THR A C 1
ATOM 693 O O . THR A 1 86 ? 0.272 -11.373 -10.004 1.00 92.31 86 THR A O 1
ATOM 696 N N . ASP A 1 87 ? 0.350 -10.666 -7.867 1.00 93.31 87 ASP A N 1
ATOM 697 C CA . ASP A 1 87 ? -0.844 -11.361 -7.384 1.00 93.31 87 ASP A CA 1
ATOM 698 C C . ASP A 1 87 ? -1.550 -10.514 -6.313 1.00 93.31 87 ASP A C 1
ATOM 700 O O . ASP A 1 87 ? -0.903 -9.753 -5.586 1.00 93.31 87 ASP A O 1
ATOM 704 N N . GLU A 1 88 ? -2.872 -10.628 -6.225 1.00 92.56 88 GLU A N 1
ATOM 705 C CA . GLU A 1 88 ? -3.728 -9.743 -5.435 1.00 92.56 88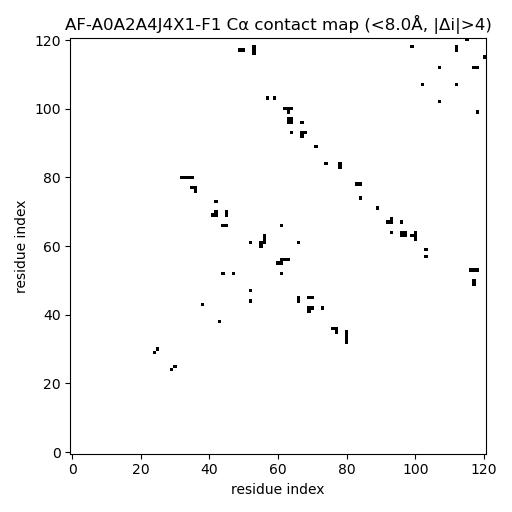 GLU A CA 1
ATOM 706 C C . GLU A 1 88 ? -4.524 -10.531 -4.384 1.00 92.56 88 GLU A C 1
ATOM 708 O O . GLU A 1 88 ? -5.331 -11.397 -4.706 1.00 92.56 88 GLU A O 1
ATOM 713 N N . ARG A 1 89 ? -4.354 -10.179 -3.099 1.00 95.50 89 ARG A N 1
ATOM 714 C CA . ARG A 1 89 ? -5.126 -10.739 -1.966 1.00 95.50 89 ARG A CA 1
ATOM 715 C C . ARG A 1 89 ? -6.035 -9.696 -1.307 1.00 95.50 89 ARG A C 1
ATOM 717 O O . ARG A 1 89 ? -6.191 -9.659 -0.088 1.00 95.50 89 ARG A O 1
ATOM 724 N N . PHE A 1 90 ? -6.577 -8.784 -2.110 1.00 95.75 90 PHE A N 1
ATOM 725 C CA . PHE A 1 90 ? -7.255 -7.580 -1.621 1.00 95.75 90 PHE A CA 1
ATOM 726 C C . PHE A 1 90 ? -8.516 -7.878 -0.811 1.00 95.75 90 PHE A C 1
ATOM 728 O O . PHE A 1 90 ? -8.739 -7.250 0.222 1.00 95.75 90 PHE A O 1
ATOM 735 N N . GLU A 1 91 ? -9.322 -8.846 -1.244 1.00 95.62 91 GLU A N 1
ATOM 736 C CA . GLU A 1 91 ? -10.556 -9.193 -0.540 1.00 95.62 91 GLU A CA 1
ATOM 737 C C . GLU A 1 91 ? -10.285 -9.754 0.854 1.00 95.62 91 GLU A C 1
ATOM 739 O O . GLU A 1 91 ? -10.914 -9.323 1.821 1.00 95.62 91 GLU A O 1
ATOM 744 N N . ASP A 1 92 ? -9.339 -10.686 0.977 1.00 95.56 92 ASP A N 1
ATOM 745 C CA . ASP A 1 92 ? -9.027 -11.282 2.275 1.00 95.56 92 ASP A CA 1
ATOM 746 C C . ASP A 1 92 ? -8.299 -10.286 3.177 1.00 95.56 92 ASP A C 1
ATOM 748 O O . ASP A 1 92 ? -8.630 -10.199 4.355 1.00 95.56 92 ASP A O 1
ATOM 752 N N . ALA A 1 93 ? -7.420 -9.439 2.627 1.00 95.19 93 ALA A N 1
ATOM 753 C CA . ALA A 1 93 ? -6.811 -8.346 3.385 1.00 95.19 93 ALA A CA 1
ATOM 754 C C . ALA A 1 93 ? -7.867 -7.388 3.973 1.00 95.19 93 ALA A C 1
ATOM 756 O O . ALA A 1 93 ? -7.741 -6.957 5.117 1.00 95.19 93 ALA A O 1
ATOM 757 N N . LEU A 1 94 ? -8.937 -7.083 3.227 1.00 96.69 94 LEU A N 1
ATOM 758 C CA . LEU A 1 94 ? -10.052 -6.275 3.733 1.00 96.69 94 LEU A CA 1
ATOM 759 C C . LEU A 1 94 ? -10.884 -7.010 4.793 1.00 96.69 94 LEU A C 1
ATOM 761 O O . LEU A 1 94 ? -11.365 -6.372 5.730 1.00 96.69 94 LEU A O 1
ATOM 765 N N . LYS A 1 95 ? -11.074 -8.330 4.670 1.00 96.06 95 LYS A N 1
ATOM 766 C CA . LYS A 1 95 ? -11.762 -9.136 5.697 1.00 96.06 95 LYS A CA 1
ATOM 767 C C . LYS A 1 95 ? -10.960 -9.159 6.997 1.00 96.06 95 LYS A C 1
ATOM 769 O O . LYS A 1 95 ? -11.517 -8.842 8.044 1.00 96.06 95 LYS A O 1
ATOM 774 N N . GLU A 1 96 ? -9.663 -9.443 6.914 1.00 94.75 96 GLU A N 1
ATOM 775 C CA . GLU A 1 96 ? -8.741 -9.438 8.055 1.00 94.75 96 GLU A CA 1
ATOM 776 C C . GLU A 1 96 ? -8.725 -8.059 8.742 1.00 94.75 96 GLU A C 1
ATOM 778 O O . GLU A 1 96 ? -8.841 -7.967 9.963 1.00 94.75 96 GLU A O 1
ATOM 783 N N . ALA A 1 97 ? -8.681 -6.968 7.969 1.00 95.00 97 ALA A N 1
ATOM 784 C CA . ALA A 1 97 ? -8.722 -5.609 8.511 1.00 95.00 97 ALA A CA 1
ATOM 785 C C . ALA A 1 97 ? -10.022 -5.312 9.282 1.00 95.00 97 ALA A C 1
ATOM 787 O O . ALA A 1 97 ? -9.991 -4.753 10.379 1.00 95.00 97 ALA A O 1
ATOM 788 N N . LYS A 1 98 ? -11.172 -5.755 8.757 1.00 95.12 98 LYS A N 1
ATOM 789 C CA . LYS A 1 98 ? -12.471 -5.638 9.443 1.00 95.12 98 LYS A CA 1
ATOM 790 C C . LYS A 1 98 ? -12.526 -6.439 10.738 1.00 95.12 98 LYS A C 1
ATOM 792 O O . LYS A 1 98 ? -13.186 -6.025 11.689 1.00 95.12 98 LYS A O 1
ATOM 797 N N . GLU A 1 99 ? -11.895 -7.607 10.773 1.00 93.38 99 GLU A N 1
ATOM 798 C CA . GLU A 1 99 ? -11.805 -8.420 11.987 1.00 93.38 99 GLU A CA 1
ATOM 799 C C . GLU A 1 99 ? -10.959 -7.723 13.053 1.00 93.38 99 GLU A C 1
ATOM 801 O O . GLU A 1 99 ? -11.376 -7.656 14.208 1.00 93.38 99 GLU A O 1
ATOM 806 N N . VAL A 1 100 ? -9.832 -7.123 12.662 1.00 91.94 100 VAL A N 1
ATOM 807 C CA . VAL A 1 100 ? -8.994 -6.313 13.556 1.00 91.94 100 VAL A CA 1
ATOM 808 C C . VAL A 1 100 ? -9.773 -5.131 14.133 1.00 91.94 100 VAL A C 1
ATOM 810 O O . VAL A 1 100 ? -9.747 -4.928 15.347 1.00 91.94 100 VAL A O 1
ATOM 813 N N . ASP A 1 101 ? -10.515 -4.396 13.303 1.00 93.81 101 ASP A N 1
ATOM 814 C CA . ASP A 1 101 ? -11.338 -3.273 13.767 1.00 93.81 101 ASP A CA 1
ATOM 815 C C . ASP A 1 101 ? -12.388 -3.722 14.796 1.00 93.81 101 ASP A C 1
ATOM 817 O O . ASP A 1 101 ? -12.521 -3.108 15.856 1.00 93.81 101 ASP A O 1
ATOM 821 N N . LYS A 1 102 ? -13.062 -4.855 14.556 1.00 92.56 102 LYS A N 1
ATOM 822 C CA . LYS A 1 102 ? -14.001 -5.446 15.526 1.00 92.56 102 LYS A CA 1
ATOM 823 C C . LYS A 1 102 ? -13.316 -5.832 16.835 1.00 92.56 102 LYS A C 1
ATOM 825 O O . LYS A 1 102 ? -13.863 -5.588 17.907 1.00 92.56 102 LYS A O 1
ATOM 830 N N . LEU A 1 103 ? -12.122 -6.423 16.778 1.00 89.94 103 LEU A N 1
ATOM 831 C CA . LEU A 1 103 ? -11.370 -6.776 17.984 1.00 89.94 103 LEU A CA 1
ATOM 832 C C . LEU A 1 103 ? -11.032 -5.520 18.803 1.00 89.94 103 LEU A C 1
ATOM 834 O O . LEU A 1 103 ? -11.227 -5.502 20.017 1.00 89.94 103 LEU A O 1
ATOM 838 N N . ILE A 1 104 ? -10.614 -4.436 18.152 1.00 89.50 104 ILE A N 1
ATOM 839 C CA . ILE A 1 104 ? -10.335 -3.153 18.816 1.00 89.50 104 ILE A CA 1
ATOM 840 C C . ILE A 1 104 ? -11.602 -2.555 19.445 1.00 89.50 104 ILE A C 1
ATOM 842 O O . ILE A 1 104 ? -11.546 -1.989 20.543 1.00 89.50 104 ILE A O 1
ATOM 846 N N . GLU A 1 105 ? -12.758 -2.704 18.795 1.00 88.94 105 GLU A N 1
ATOM 847 C CA . GLU A 1 105 ? -14.052 -2.305 19.357 1.00 88.94 105 GLU A CA 1
ATOM 848 C C . GLU A 1 105 ? -14.398 -3.089 20.632 1.00 88.94 105 GLU A C 1
ATOM 850 O O . GLU A 1 105 ? -14.905 -2.486 21.579 1.00 88.94 105 GLU A O 1
ATOM 855 N N . THR A 1 106 ? -14.048 -4.380 20.710 1.00 86.38 106 THR A N 1
ATOM 856 C CA . THR A 1 106 ? -14.281 -5.213 21.909 1.00 86.38 106 THR A CA 1
ATOM 857 C C . THR A 1 106 ? -13.398 -4.871 23.117 1.00 86.38 106 THR A C 1
ATOM 859 O O . THR A 1 106 ? -13.690 -5.332 24.218 1.00 86.38 106 THR A O 1
ATOM 862 N N . GLY A 1 107 ? -12.371 -4.027 22.954 1.00 79.94 107 GLY A N 1
ATOM 863 C CA . GLY A 1 107 ? -11.510 -3.572 24.053 1.00 79.94 107 GLY A CA 1
ATOM 864 C C . GLY A 1 107 ? -10.378 -4.548 24.386 1.00 79.94 107 GLY A C 1
ATOM 865 O O . GLY A 1 107 ? -10.381 -5.184 25.436 1.00 79.94 107 GLY A O 1
ATOM 866 N N . LEU A 1 108 ? -9.397 -4.649 23.485 1.00 82.56 108 LEU A N 1
ATOM 867 C CA . LEU A 1 108 ? -8.186 -5.460 23.664 1.00 82.56 108 LEU A CA 1
ATOM 868 C C . LEU A 1 108 ? -7.291 -4.938 24.802 1.00 82.56 108 LEU A C 1
ATOM 870 O O . LEU A 1 108 ? -7.197 -3.734 25.031 1.00 82.56 108 LEU A O 1
ATOM 874 N N . THR A 1 109 ? -6.594 -5.853 25.479 1.00 82.88 109 THR A N 1
ATOM 875 C CA . THR A 1 109 ? -5.638 -5.546 26.554 1.00 82.88 109 THR A CA 1
ATOM 876 C C . THR A 1 109 ? -4.256 -5.162 26.021 1.00 82.88 109 THR A C 1
ATOM 878 O O . THR A 1 109 ? -3.851 -5.569 24.932 1.00 82.88 109 THR A O 1
ATOM 881 N N . ASP A 1 110 ? -3.471 -4.446 26.830 1.00 83.06 110 ASP A N 1
ATOM 882 C CA . ASP A 1 110 ? -2.093 -4.064 26.482 1.00 83.06 110 ASP A CA 1
ATOM 883 C C . ASP A 1 110 ? -1.185 -5.270 26.194 1.00 83.06 110 ASP A C 1
ATOM 885 O O . ASP A 1 110 ? -0.322 -5.204 25.317 1.00 83.06 110 ASP A O 1
ATOM 889 N N . GLU A 1 111 ? -1.415 -6.405 26.862 1.00 85.81 111 GLU A N 1
ATOM 890 C CA . GLU A 1 111 ? -0.713 -7.666 26.583 1.00 85.81 111 GLU A CA 1
ATOM 891 C C . GLU A 1 111 ? -0.926 -8.147 25.140 1.00 85.81 111 GLU A C 1
ATOM 893 O O . GLU A 1 111 ? 0.007 -8.647 24.504 1.00 85.81 111 GLU A O 1
ATOM 898 N N . TYR A 1 112 ? -2.129 -7.954 24.584 1.00 85.25 112 TYR A N 1
ATOM 899 C CA . TYR A 1 112 ? -2.407 -8.283 23.188 1.00 85.25 112 TYR A CA 1
ATOM 900 C C . TYR A 1 112 ? -1.554 -7.428 22.249 1.00 85.25 112 TYR A C 1
ATOM 902 O O . TYR A 1 112 ? -0.939 -7.956 21.322 1.00 85.25 112 TYR A O 1
ATOM 910 N N . PHE A 1 113 ? -1.452 -6.124 22.513 1.00 84.94 113 PHE A N 1
ATOM 911 C CA . PHE A 1 113 ? -0.659 -5.209 21.691 1.00 84.94 113 PHE A CA 1
ATOM 912 C C . PHE A 1 113 ? 0.850 -5.427 21.829 1.00 84.94 113 PHE A C 1
ATOM 914 O O . PHE A 1 113 ? 1.580 -5.192 20.868 1.00 84.94 113 PHE A O 1
ATOM 921 N N . GLN A 1 114 ? 1.332 -5.915 22.975 1.00 86.31 114 GLN A N 1
ATOM 922 C CA . GLN A 1 114 ? 2.731 -6.326 23.120 1.00 86.31 114 GLN A CA 1
ATOM 923 C C . GLN A 1 114 ? 3.044 -7.573 22.289 1.00 86.31 114 GLN A C 1
ATOM 925 O O . GLN A 1 114 ? 4.088 -7.639 21.642 1.00 86.31 114 GLN A O 1
ATOM 930 N N . LYS A 1 115 ? 2.126 -8.547 22.266 1.00 88.69 115 LYS A N 1
ATOM 931 C CA . LYS A 1 115 ? 2.281 -9.767 21.464 1.00 88.69 115 LYS A CA 1
ATOM 932 C C . LYS A 1 115 ? 2.105 -9.504 19.965 1.00 88.69 115 LYS A C 1
ATOM 934 O O . LYS A 1 115 ? 2.788 -10.124 19.154 1.00 88.69 115 LYS A O 1
ATOM 939 N N . LYS A 1 116 ? 1.193 -8.599 19.599 1.00 88.06 116 LYS A N 1
ATOM 940 C CA . LYS A 1 116 ? 0.840 -8.245 18.217 1.00 88.06 116 LYS A CA 1
ATOM 941 C C . LYS A 1 116 ? 0.917 -6.729 17.995 1.00 88.06 116 LYS A C 1
ATOM 943 O O . LYS A 1 116 ? -0.116 -6.069 17.854 1.00 88.06 116 LYS A O 1
ATOM 948 N N . PRO A 1 117 ? 2.129 -6.154 17.900 1.00 87.56 117 PRO A N 1
ATOM 949 C CA . PRO A 1 117 ? 2.298 -4.706 17.784 1.00 87.56 117 PRO A CA 1
ATOM 950 C C . PRO A 1 117 ? 1.681 -4.129 16.503 1.00 87.56 117 PRO A C 1
ATOM 952 O O . PRO A 1 117 ? 1.141 -3.027 16.530 1.00 87.56 117 PRO A O 1
ATOM 955 N N . PHE A 1 118 ? 1.694 -4.858 15.390 1.00 88.12 118 PHE A N 1
ATOM 956 C CA . PHE A 1 118 ? 1.118 -4.384 14.123 1.00 88.12 118 PHE A CA 1
ATOM 957 C C . PHE A 1 118 ? -0.259 -4.973 13.817 1.00 88.12 118 PHE A C 1
ATOM 959 O O . PHE A 1 118 ? -0.734 -4.839 12.697 1.00 88.12 118 PHE A O 1
ATOM 966 N N . LEU A 1 119 ? -0.898 -5.617 14.802 1.00 83.12 119 LEU A N 1
ATOM 967 C CA . LEU A 1 119 ? -2.271 -6.133 14.710 1.00 83.12 119 LEU A CA 1
ATOM 968 C C . LEU A 1 119 ? -2.494 -7.245 13.664 1.00 83.12 119 LEU A C 1
ATOM 970 O O . LEU A 1 119 ? -3.610 -7.733 13.535 1.00 83.12 119 LEU A O 1
ATOM 974 N N . GLY A 1 120 ? -1.441 -7.671 12.960 1.00 75.00 120 GLY A N 1
ATOM 975 C CA . GLY A 1 120 ? -1.467 -8.763 11.990 1.00 75.00 120 GLY A CA 1
ATOM 976 C C . GLY A 1 120 ? -1.417 -10.161 12.614 1.00 75.00 120 GLY A C 1
ATOM 977 O O . GLY A 1 120 ? -1.333 -10.338 13.839 1.00 75.00 120 GLY A O 1
ATOM 978 N N . ASN A 1 121 ? -1.489 -11.167 11.742 1.00 60.22 121 ASN A N 1
ATOM 979 C CA . ASN A 1 121 ? -1.402 -12.577 12.118 1.00 60.22 121 ASN A CA 1
ATOM 980 C C . ASN A 1 121 ? -0.007 -13.007 12.558 1.00 60.22 121 ASN A C 1
ATOM 982 O O . ASN A 1 121 ? 0.976 -12.635 11.884 1.00 60.22 121 ASN A O 1
#

Foldseek 3Di:
DVVVVVVVVVVVVVVVVVVVVCVVCCVPPVVQQDDFDDQDPLLVCVPDDLLVVLVCCLVVVDQLLSNLVSVVVSCVRGCVNVVPDPDDPSVVSNVLSVVLSVVSVVPDDPVVCVVPVNSHD

Radius of gyration: 24.65 Å; Cα contacts (8 Å, |Δi|>4): 57; chains: 1; bounding box: 62×38×56 Å